Protein AF-A0AA35S1H4-F1 (afdb_monomer_lite)

Structure (mmCIF, N/CA/C/O backbone):
data_AF-A0AA35S1H4-F1
#
_entry.id   AF-A0AA35S1H4-F1
#
loop_
_atom_site.group_PDB
_atom_site.id
_atom_site.type_symbol
_atom_site.label_atom_id
_atom_site.label_alt_id
_atom_site.label_comp_id
_atom_site.label_asym_id
_atom_site.label_entity_id
_atom_site.label_seq_id
_atom_site.pdbx_PDB_ins_code
_atom_site.Cartn_x
_atom_site.Cartn_y
_atom_site.Cartn_z
_atom_site.occupancy
_atom_site.B_iso_or_equiv
_atom_site.auth_seq_id
_atom_site.auth_comp_id
_atom_site.auth_asym_id
_atom_site.auth_atom_id
_atom_site.pdbx_PDB_model_num
ATOM 1 N N . ARG A 1 1 ? 23.963 15.678 14.508 1.00 38.88 1 ARG A N 1
ATOM 2 C CA . ARG A 1 1 ? 23.716 14.832 13.312 1.00 38.88 1 ARG A CA 1
ATOM 3 C C . ARG A 1 1 ? 22.865 13.656 13.789 1.00 38.88 1 ARG A C 1
ATOM 5 O O . ARG A 1 1 ? 23.305 12.937 14.671 1.00 38.88 1 ARG A O 1
ATOM 12 N N . ASN A 1 2 ? 21.597 13.637 13.385 1.00 37.06 2 ASN A N 1
ATOM 13 C CA . ASN A 1 2 ? 20.442 13.239 14.203 1.00 37.06 2 ASN A CA 1
ATOM 14 C C . ASN A 1 2 ? 20.371 11.748 14.586 1.00 37.06 2 ASN A C 1
ATOM 16 O O . ASN A 1 2 ? 20.539 10.875 13.747 1.00 37.06 2 ASN A O 1
ATOM 20 N N . LEU A 1 3 ? 20.030 11.464 15.847 1.00 37.16 3 LEU A N 1
ATOM 21 C CA . LEU A 1 3 ? 19.765 10.112 16.372 1.00 37.16 3 LEU A CA 1
ATOM 22 C C . LEU A 1 3 ? 18.497 9.463 15.774 1.00 37.16 3 LEU A C 1
ATOM 24 O O . LEU A 1 3 ? 18.302 8.259 15.908 1.00 37.16 3 LEU A O 1
ATOM 28 N N . LEU A 1 4 ? 17.669 10.245 15.074 1.00 45.75 4 LEU A N 1
ATOM 29 C CA . LEU A 1 4 ? 16.433 9.801 14.420 1.00 45.75 4 LEU A CA 1
ATOM 30 C C . LEU A 1 4 ? 16.666 8.977 13.142 1.00 45.75 4 LEU A C 1
ATOM 32 O O . LEU A 1 4 ? 15.736 8.349 12.659 1.00 45.75 4 LEU A O 1
ATOM 36 N N . THR A 1 5 ? 17.885 8.944 12.591 1.00 48.19 5 THR A N 1
ATOM 37 C CA . THR A 1 5 ? 18.182 8.198 11.350 1.00 48.19 5 THR A CA 1
ATOM 38 C C . THR A 1 5 ? 18.615 6.747 11.580 1.00 48.19 5 THR A C 1
ATOM 40 O O . THR A 1 5 ? 18.798 6.019 10.611 1.00 48.19 5 THR A O 1
ATOM 43 N N . ARG A 1 6 ? 18.828 6.309 12.832 1.00 48.03 6 ARG A N 1
ATOM 44 C CA . ARG A 1 6 ? 19.392 4.973 13.127 1.00 48.03 6 ARG A CA 1
ATOM 45 C C . ARG A 1 6 ? 18.398 3.928 13.623 1.00 48.03 6 ARG A C 1
ATOM 47 O O . ARG A 1 6 ? 18.737 2.749 13.605 1.00 48.03 6 ARG A O 1
ATOM 54 N N . TYR A 1 7 ? 17.200 4.321 14.034 1.00 45.06 7 TYR A N 1
ATOM 55 C CA . TYR A 1 7 ? 16.181 3.369 14.464 1.00 45.06 7 TYR A CA 1
ATOM 56 C C . TYR A 1 7 ? 15.137 3.250 13.357 1.00 45.06 7 TYR A C 1
ATOM 58 O O . TYR A 1 7 ? 14.406 4.201 13.095 1.00 45.06 7 TYR A O 1
ATOM 66 N N . THR A 1 8 ? 15.071 2.094 12.691 1.00 57.66 8 THR A N 1
ATOM 67 C CA . THR A 1 8 ? 13.881 1.746 11.905 1.00 57.66 8 THR A CA 1
ATOM 68 C C . THR A 1 8 ? 12.664 1.768 12.835 1.00 57.66 8 THR A C 1
ATOM 70 O O . THR A 1 8 ? 12.806 1.508 14.034 1.00 57.66 8 THR A O 1
ATOM 73 N N . VAL A 1 9 ? 11.470 2.084 12.329 1.00 57.56 9 VAL A N 1
ATOM 74 C CA . VAL A 1 9 ? 10.239 2.106 13.147 1.00 57.56 9 VAL A CA 1
ATOM 75 C C . VAL A 1 9 ? 10.047 0.753 13.863 1.00 57.56 9 VAL A C 1
ATOM 77 O O . VAL A 1 9 ? 9.642 0.713 15.021 1.00 57.56 9 VAL A O 1
ATOM 80 N N . THR A 1 10 ? 10.522 -0.338 13.258 1.00 53.06 10 THR A N 1
ATOM 81 C CA . THR A 1 10 ? 10.711 -1.673 13.836 1.00 53.06 10 THR A CA 1
ATOM 82 C C . THR A 1 10 ? 11.517 -1.671 15.141 1.00 53.06 10 THR A C 1
ATOM 84 O O . THR A 1 10 ? 11.089 -2.271 16.121 1.00 53.06 10 THR A O 1
ATOM 87 N N . GLN A 1 11 ? 12.682 -1.018 15.177 1.00 55.03 11 GLN A N 1
ATOM 88 C CA . GLN A 1 11 ? 13.532 -0.945 16.371 1.00 55.03 11 GLN A CA 1
ATOM 89 C C . GLN A 1 11 ? 12.854 -0.131 17.477 1.00 55.03 11 GLN A C 1
ATOM 91 O O . GLN A 1 11 ? 12.864 -0.544 18.631 1.00 55.03 11 GLN A O 1
ATOM 96 N N . LEU A 1 12 ? 12.182 0.966 17.116 1.00 59.16 12 LEU A N 1
ATOM 97 C CA . LEU A 1 12 ? 11.410 1.786 18.054 1.00 59.16 12 LEU A CA 1
ATOM 98 C C . LEU A 1 12 ? 10.206 1.027 18.648 1.00 59.16 12 LEU A C 1
ATOM 100 O O . LEU A 1 12 ? 10.001 1.063 19.861 1.00 59.16 12 LEU A O 1
ATOM 104 N N . LEU A 1 13 ? 9.458 0.279 17.831 1.00 57.81 13 LEU A N 1
ATOM 105 C CA . LEU A 1 13 ? 8.300 -0.524 18.257 1.00 57.81 13 LEU A CA 1
ATOM 106 C C . LEU A 1 13 ? 8.674 -1.813 19.007 1.00 57.81 13 LEU A C 1
ATOM 108 O O . LEU A 1 13 ? 7.858 -2.351 19.751 1.00 57.81 13 LEU A O 1
ATOM 112 N N . LEU A 1 14 ? 9.886 -2.336 18.815 1.00 56.69 14 LEU A N 1
ATOM 113 C CA . LEU A 1 14 ? 10.410 -3.453 19.609 1.00 56.69 14 LEU A CA 1
ATOM 114 C C . LEU A 1 14 ? 10.937 -2.990 20.974 1.00 56.69 14 LEU A C 1
ATOM 116 O O . LEU A 1 14 ? 10.907 -3.763 21.927 1.00 56.69 14 LEU A O 1
ATOM 120 N N . THR A 1 15 ? 11.383 -1.735 21.094 1.00 55.78 15 THR A N 1
ATOM 121 C CA . THR A 1 15 ? 11.825 -1.156 22.375 1.00 55.78 15 THR A CA 1
ATOM 122 C C . THR A 1 15 ? 10.682 -0.704 23.287 1.00 55.78 15 THR A C 1
ATOM 124 O O . THR A 1 15 ? 10.926 -0.401 24.455 1.00 55.78 15 THR A O 1
ATOM 127 N N . THR A 1 16 ? 9.431 -0.665 22.808 1.00 58.06 16 THR A N 1
ATOM 128 C CA . THR A 1 16 ? 8.281 -0.297 23.644 1.00 58.06 16 THR A CA 1
ATOM 129 C C . THR A 1 16 ? 7.888 -1.453 24.579 1.00 58.06 16 THR A C 1
ATOM 131 O O . THR A 1 16 ? 7.483 -2.515 24.096 1.00 58.06 16 THR A O 1
ATOM 134 N N . PRO A 1 17 ? 7.933 -1.259 25.915 1.00 52.22 17 PRO A N 1
ATOM 135 C CA . PRO A 1 17 ? 7.897 -2.339 26.913 1.00 52.22 17 PRO A CA 1
ATOM 136 C C . PRO A 1 17 ? 6.565 -3.103 27.026 1.00 52.22 17 PRO A C 1
ATOM 138 O O . PRO A 1 17 ? 6.456 -4.003 27.848 1.00 52.22 17 PRO A O 1
ATOM 141 N N . ASN A 1 18 ? 5.549 -2.765 26.226 1.00 60.06 18 ASN A N 1
ATOM 142 C CA . ASN A 1 18 ? 4.196 -3.321 26.333 1.00 60.06 18 ASN A CA 1
ATOM 143 C C . ASN A 1 18 ? 3.636 -3.804 24.981 1.00 60.06 18 ASN A C 1
ATOM 145 O O . ASN A 1 18 ? 2.441 -3.700 24.705 1.00 60.06 18 ASN A O 1
ATOM 149 N N . THR A 1 19 ? 4.521 -4.256 24.090 1.00 62.62 19 THR A N 1
ATOM 150 C CA . THR A 1 19 ? 4.154 -4.639 22.721 1.00 62.62 19 THR A CA 1
ATOM 151 C C . THR A 1 19 ? 4.206 -6.149 22.580 1.00 62.62 19 THR A C 1
ATOM 153 O O . THR A 1 19 ? 5.290 -6.726 22.602 1.00 62.62 19 THR A O 1
ATOM 156 N N . ASP A 1 20 ? 3.053 -6.791 22.377 1.00 63.34 20 ASP A N 1
ATOM 157 C CA . ASP A 1 20 ? 3.029 -8.216 22.047 1.00 63.34 20 ASP A CA 1
ATOM 158 C C . ASP A 1 20 ? 3.836 -8.462 20.756 1.00 63.34 20 ASP A C 1
ATOM 160 O O . ASP A 1 20 ? 3.545 -7.842 19.718 1.00 63.34 20 ASP A O 1
ATOM 164 N N . PRO A 1 21 ? 4.845 -9.354 20.782 1.00 67.00 21 PRO A N 1
ATOM 165 C CA . PRO A 1 21 ? 5.737 -9.563 19.646 1.00 67.00 21 PRO A CA 1
ATOM 166 C C . PRO A 1 21 ? 5.077 -10.379 18.530 1.00 67.00 21 PRO A C 1
ATOM 168 O O . PRO A 1 21 ? 5.486 -10.277 17.376 1.00 67.00 21 PRO A O 1
ATOM 171 N N . THR A 1 22 ? 4.029 -11.155 18.823 1.00 71.00 22 THR A N 1
ATOM 172 C CA . THR A 1 22 ? 3.450 -12.108 17.862 1.00 71.00 22 THR A CA 1
ATOM 173 C C . THR A 1 22 ? 2.758 -11.445 16.662 1.00 71.00 22 THR A C 1
ATOM 175 O O . THR A 1 22 ? 3.061 -11.838 15.533 1.00 71.00 22 THR A O 1
ATOM 178 N N . PRO A 1 23 ? 1.923 -10.387 16.802 1.00 70.50 23 PRO A N 1
ATOM 179 C CA . PRO A 1 23 ? 1.316 -9.732 15.640 1.00 70.50 23 PRO A CA 1
ATOM 180 C C . PRO A 1 23 ? 2.341 -8.892 14.871 1.00 70.50 23 PRO A C 1
ATOM 182 O O . PRO A 1 23 ? 2.165 -8.620 13.688 1.00 70.50 23 PRO A O 1
ATOM 185 N N . LEU A 1 24 ? 3.406 -8.468 15.558 1.00 71.12 24 LEU A N 1
ATOM 186 C CA . LEU A 1 24 ? 4.502 -7.685 15.003 1.00 71.12 24 LEU A CA 1
ATOM 187 C C . LEU A 1 24 ? 5.377 -8.557 14.089 1.00 71.12 24 LEU A C 1
ATOM 189 O O . LEU A 1 24 ? 5.594 -8.218 12.932 1.00 71.12 24 LEU A O 1
ATOM 193 N N . GLN A 1 25 ? 5.783 -9.733 14.571 1.00 75.88 25 GLN A N 1
ATOM 194 C CA . GLN A 1 25 ? 6.526 -10.719 13.788 1.00 75.88 25 GLN A CA 1
ATOM 195 C C . GLN A 1 25 ? 5.715 -11.210 12.586 1.00 75.88 25 GLN A C 1
ATOM 197 O O . GLN A 1 25 ? 6.238 -11.255 11.476 1.00 75.88 25 GLN A O 1
ATOM 202 N N . ALA A 1 26 ? 4.426 -11.516 12.771 1.00 80.75 26 ALA A N 1
ATOM 203 C CA . ALA A 1 26 ? 3.559 -11.935 11.670 1.00 80.75 26 ALA A CA 1
ATOM 204 C C . ALA A 1 26 ? 3.449 -10.859 10.572 1.00 80.75 26 ALA A C 1
ATOM 206 O O . ALA A 1 26 ? 3.526 -11.172 9.381 1.00 80.75 26 ALA A O 1
ATOM 207 N N . ALA A 1 27 ? 3.301 -9.585 10.954 1.00 80.06 27 ALA A N 1
ATOM 208 C CA . ALA A 1 27 ? 3.255 -8.472 10.005 1.00 80.06 27 ALA A CA 1
ATOM 209 C C . ALA A 1 27 ? 4.597 -8.303 9.272 1.00 80.06 27 ALA A C 1
ATOM 211 O O . ALA A 1 27 ? 4.622 -8.138 8.057 1.00 80.06 27 ALA A O 1
ATOM 212 N N . TYR A 1 28 ? 5.718 -8.437 9.981 1.00 79.06 28 TYR A N 1
ATOM 213 C CA . TYR A 1 28 ? 7.043 -8.364 9.371 1.00 79.06 28 TYR A CA 1
ATOM 214 C C . TYR A 1 28 ? 7.271 -9.490 8.349 1.00 79.06 28 TYR A C 1
ATOM 216 O O . TYR A 1 28 ? 7.625 -9.226 7.201 1.00 79.06 28 TYR A O 1
ATOM 224 N N . TYR A 1 29 ? 7.017 -10.748 8.725 1.00 81.25 29 TYR A N 1
ATOM 225 C CA . TYR A 1 29 ? 7.219 -11.890 7.827 1.00 81.25 29 TYR A CA 1
ATOM 226 C C . TYR A 1 29 ? 6.282 -11.870 6.619 1.00 81.25 29 TYR A C 1
ATOM 228 O O . TYR A 1 29 ? 6.703 -12.245 5.526 1.00 81.25 29 TYR A O 1
ATOM 236 N N . SER A 1 30 ? 5.041 -11.406 6.781 1.00 83.62 30 SER A N 1
ATOM 237 C CA . SER A 1 30 ? 4.118 -11.254 5.649 1.00 83.62 30 SER A CA 1
ATOM 238 C C . SER A 1 30 ? 4.600 -10.194 4.656 1.00 83.62 30 SER A C 1
ATOM 240 O O . SER A 1 30 ? 4.586 -10.455 3.453 1.00 83.62 30 SER A O 1
ATOM 242 N N . VAL A 1 31 ? 5.122 -9.054 5.127 1.00 83.06 31 VAL A N 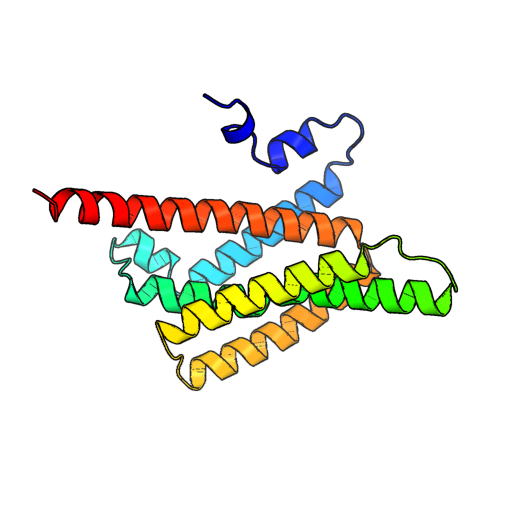1
ATOM 243 C CA . VAL A 1 31 ? 5.768 -8.061 4.250 1.00 83.06 31 VAL A CA 1
ATOM 244 C C . VAL A 1 31 ? 6.988 -8.649 3.545 1.00 83.06 31 VAL A C 1
ATOM 246 O O . VAL A 1 31 ? 7.106 -8.512 2.329 1.00 83.06 31 VAL A O 1
ATOM 249 N N . GLN A 1 32 ? 7.867 -9.356 4.262 1.00 83.31 32 GLN A N 1
ATOM 250 C CA . GLN A 1 32 ? 9.047 -9.982 3.651 1.00 83.31 32 GLN A CA 1
ATOM 251 C C . GLN A 1 32 ? 8.665 -11.036 2.603 1.00 83.31 32 GLN A C 1
ATOM 253 O O . GLN A 1 32 ? 9.285 -11.102 1.541 1.00 83.31 32 GLN A O 1
ATOM 258 N N . MET A 1 33 ? 7.618 -11.825 2.857 1.00 85.25 33 MET A N 1
ATOM 259 C CA . MET A 1 33 ? 7.103 -12.811 1.908 1.00 85.25 33 MET A CA 1
ATOM 260 C C . MET A 1 33 ? 6.565 -12.139 0.641 1.00 85.25 33 MET A C 1
ATOM 262 O O . MET A 1 33 ? 6.947 -12.530 -0.462 1.00 85.25 33 MET A O 1
ATOM 266 N N . LEU A 1 34 ? 5.719 -11.113 0.786 1.00 84.69 34 LEU A N 1
ATOM 267 C CA . LEU A 1 34 ? 5.161 -10.373 -0.348 1.00 84.69 34 LEU A CA 1
ATOM 268 C C . LEU A 1 34 ? 6.252 -9.663 -1.145 1.00 84.69 34 LEU A C 1
ATOM 270 O O . LEU A 1 34 ? 6.255 -9.741 -2.372 1.00 84.69 34 LEU A O 1
ATOM 274 N N . ARG A 1 35 ? 7.211 -9.033 -0.460 1.00 83.25 35 ARG A N 1
ATOM 275 C CA . ARG A 1 35 ? 8.355 -8.376 -1.094 1.00 83.25 35 ARG A CA 1
ATOM 276 C C . ARG A 1 35 ? 9.195 -9.373 -1.885 1.00 83.25 35 ARG A C 1
ATOM 278 O O . ARG A 1 35 ? 9.470 -9.136 -3.054 1.00 83.25 35 ARG A O 1
ATOM 285 N N . THR A 1 36 ? 9.560 -10.498 -1.274 1.00 80.94 36 THR A N 1
ATOM 286 C CA . THR A 1 36 ? 10.369 -11.539 -1.927 1.00 80.94 36 THR A CA 1
ATOM 287 C C . THR A 1 36 ? 9.637 -12.132 -3.128 1.00 80.94 36 THR A C 1
ATOM 289 O O . THR A 1 36 ? 10.226 -12.287 -4.196 1.00 80.94 36 THR A O 1
ATOM 292 N N . GLY A 1 37 ? 8.339 -12.416 -2.981 1.00 82.94 37 GLY A N 1
ATOM 293 C CA . GLY A 1 37 ? 7.500 -12.905 -4.072 1.00 82.94 37 GLY A CA 1
ATOM 294 C C . GLY A 1 37 ? 7.409 -11.904 -5.223 1.00 82.94 37 GLY A C 1
ATOM 295 O O . GLY A 1 37 ? 7.605 -12.275 -6.378 1.00 82.94 37 GLY A O 1
ATOM 296 N N . PHE A 1 38 ? 7.184 -10.626 -4.920 1.00 84.25 38 PHE A N 1
ATOM 297 C CA . PHE A 1 38 ? 7.123 -9.567 -5.923 1.00 84.25 38 PHE A CA 1
ATOM 298 C C . PHE A 1 38 ? 8.471 -9.335 -6.615 1.00 84.25 38 PHE A C 1
ATOM 300 O O . PHE A 1 38 ? 8.522 -9.263 -7.841 1.00 84.25 38 PHE A O 1
ATOM 307 N N . ASP A 1 39 ? 9.574 -9.263 -5.869 1.00 81.81 39 ASP A N 1
ATOM 308 C CA . ASP A 1 39 ? 10.915 -9.065 -6.429 1.00 81.81 39 ASP A CA 1
ATOM 309 C C . ASP A 1 39 ? 11.340 -10.267 -7.306 1.00 81.81 39 ASP A C 1
ATOM 311 O O . ASP A 1 39 ? 12.068 -10.089 -8.286 1.00 81.81 39 ASP A O 1
ATOM 315 N N . LEU A 1 40 ? 10.854 -11.480 -7.008 1.00 80.38 40 LEU A N 1
ATOM 316 C CA . LEU A 1 40 ? 11.040 -12.666 -7.849 1.00 80.38 40 LEU A CA 1
ATOM 317 C C . LEU A 1 40 ? 10.183 -12.608 -9.124 1.00 80.38 40 LEU A C 1
ATOM 319 O O . LEU A 1 40 ? 10.716 -12.757 -10.222 1.00 80.38 40 LEU A O 1
ATOM 323 N N . LEU A 1 41 ? 8.875 -12.365 -8.992 1.00 80.44 41 LEU A N 1
ATOM 324 C CA . LEU A 1 41 ? 7.926 -12.346 -10.115 1.00 80.44 41 LEU A CA 1
ATOM 325 C C . LEU A 1 41 ? 8.169 -11.182 -11.083 1.00 80.44 41 LEU A C 1
ATOM 327 O O . LEU A 1 41 ? 7.994 -11.334 -12.288 1.00 80.44 41 LEU A O 1
ATOM 331 N N . SER A 1 42 ? 8.602 -10.030 -10.571 1.00 75.75 42 SER A N 1
ATOM 332 C CA . SER A 1 42 ? 8.962 -8.861 -11.384 1.00 75.75 42 SER A CA 1
ATOM 333 C C . SER A 1 42 ? 10.301 -9.017 -12.113 1.00 75.75 42 SER A C 1
ATOM 335 O O . SER A 1 42 ? 10.663 -8.157 -12.913 1.00 75.75 42 SER A O 1
ATOM 337 N N . GLY A 1 43 ? 11.069 -10.077 -11.824 1.00 72.56 43 GLY A N 1
ATOM 338 C CA . GLY A 1 43 ? 12.425 -10.262 -12.345 1.00 72.56 43 GLY A CA 1
ATOM 339 C C . GLY A 1 43 ? 13.462 -9.306 -11.739 1.00 72.56 43 GLY A C 1
ATOM 340 O O . GLY A 1 43 ? 14.638 -9.366 -12.106 1.00 72.56 43 GLY A O 1
ATOM 341 N N . TYR A 1 44 ? 13.069 -8.459 -10.779 1.00 72.69 44 TYR A N 1
ATOM 342 C CA . TYR A 1 44 ? 13.953 -7.505 -10.106 1.00 72.69 44 TYR A CA 1
ATOM 343 C C . TYR A 1 44 ? 15.104 -8.204 -9.375 1.00 72.69 44 TYR A C 1
ATOM 345 O O . TYR A 1 44 ? 16.255 -7.776 -9.466 1.00 72.69 44 TYR A O 1
ATOM 353 N N . SER A 1 45 ? 14.826 -9.326 -8.703 1.00 71.19 45 SER A N 1
ATOM 354 C CA . SER A 1 45 ? 15.851 -10.095 -7.990 1.00 71.19 45 SER A CA 1
ATOM 355 C C . SER A 1 45 ? 16.925 -10.653 -8.932 1.00 71.19 45 SER A C 1
ATOM 357 O O . SER A 1 45 ? 18.074 -10.825 -8.525 1.00 71.19 45 SER A O 1
ATOM 359 N N . TRP A 1 46 ? 16.569 -10.913 -10.193 1.00 66.19 46 TRP A N 1
ATOM 360 C CA . TRP A 1 46 ? 17.503 -11.345 -11.230 1.00 66.19 46 TRP A CA 1
ATOM 361 C C . TRP A 1 46 ? 18.295 -10.146 -11.771 1.00 66.19 46 TRP A C 1
ATOM 363 O O . TRP A 1 46 ? 19.522 -10.194 -11.801 1.00 66.19 46 TRP A O 1
ATOM 373 N N . GLY A 1 47 ? 17.629 -9.023 -12.062 1.00 64.00 47 GLY A N 1
ATOM 374 C CA . GLY A 1 47 ? 18.285 -7.775 -12.482 1.00 64.00 47 GLY A CA 1
ATOM 375 C C . GLY A 1 47 ? 19.307 -7.248 -11.466 1.00 64.00 47 GLY A C 1
ATOM 376 O O . GLY A 1 47 ? 20.418 -6.869 -11.836 1.00 64.00 47 GLY A O 1
ATOM 377 N N . LYS A 1 48 ? 18.990 -7.326 -10.165 1.00 67.62 48 LYS A N 1
ATOM 378 C CA . LYS A 1 48 ? 19.920 -6.980 -9.078 1.00 67.62 48 LYS A CA 1
ATOM 379 C C . LYS A 1 48 ? 21.137 -7.908 -9.032 1.00 67.62 48 LYS A C 1
ATOM 381 O O . LYS A 1 48 ? 22.242 -7.447 -8.771 1.00 67.62 48 LYS A O 1
ATOM 386 N N . ARG A 1 49 ? 20.952 -9.207 -9.295 1.00 68.62 49 ARG A N 1
ATOM 387 C CA . ARG A 1 49 ? 22.025 -10.218 -9.257 1.00 68.62 49 ARG A CA 1
ATOM 388 C C . ARG A 1 49 ? 23.013 -10.087 -10.419 1.00 68.62 49 ARG A C 1
ATOM 390 O O . ARG A 1 49 ? 24.179 -10.422 -10.241 1.00 68.62 49 ARG A O 1
ATOM 397 N N . PHE A 1 50 ? 22.560 -9.600 -11.573 1.00 72.62 50 PHE A N 1
ATOM 398 C CA . PHE A 1 50 ? 23.393 -9.419 -12.769 1.00 72.62 50 PHE A CA 1
ATOM 399 C C . PHE A 1 50 ? 23.841 -7.969 -13.008 1.00 72.62 50 PHE A C 1
ATOM 401 O O . PHE A 1 50 ? 24.486 -7.702 -14.015 1.00 72.62 50 PHE A O 1
ATOM 408 N N . GLY A 1 51 ? 23.523 -7.036 -12.101 1.00 63.62 51 GLY A N 1
ATOM 409 C CA . GLY A 1 51 ? 23.954 -5.637 -12.206 1.00 63.62 51 GLY A CA 1
ATOM 410 C C . GLY A 1 51 ? 23.307 -4.855 -13.356 1.00 63.62 51 GLY A C 1
ATOM 411 O O . GLY A 1 51 ? 23.863 -3.861 -13.802 1.00 63.62 51 GLY A O 1
ATOM 412 N N . THR A 1 52 ? 22.141 -5.285 -13.843 1.00 62.69 52 THR A N 1
ATOM 413 C CA . THR A 1 52 ? 21.439 -4.701 -15.006 1.00 62.69 52 THR A CA 1
ATOM 414 C C . THR A 1 52 ? 20.265 -3.799 -14.606 1.00 62.69 52 THR A C 1
ATOM 416 O O . THR A 1 52 ? 19.312 -3.623 -15.367 1.00 62.69 52 THR A O 1
ATOM 419 N N . LEU A 1 53 ? 20.297 -3.241 -13.390 1.00 66.69 53 LEU A N 1
ATOM 420 C CA . LEU A 1 53 ? 19.254 -2.345 -12.884 1.00 66.69 53 LEU A CA 1
ATOM 421 C C . LEU A 1 53 ? 19.331 -0.974 -13.573 1.00 66.69 53 LEU A C 1
ATOM 423 O O . LEU A 1 53 ? 19.944 -0.049 -13.055 1.00 66.69 53 LEU A O 1
ATOM 427 N N . ASP A 1 54 ? 18.692 -0.865 -14.733 1.00 67.88 54 ASP A N 1
ATOM 428 C CA . ASP A 1 54 ? 18.503 0.386 -15.477 1.00 67.88 54 ASP A CA 1
ATOM 429 C C . ASP A 1 54 ? 17.270 1.165 -14.960 1.00 67.88 54 ASP A C 1
ATOM 431 O O . ASP A 1 54 ? 16.340 0.576 -14.395 1.00 67.88 54 ASP A O 1
ATOM 435 N N . GLU A 1 55 ? 17.198 2.477 -15.203 1.00 66.25 55 GLU A N 1
ATOM 436 C CA . GLU A 1 55 ? 16.038 3.339 -14.885 1.00 66.25 55 GLU A CA 1
ATOM 437 C C . GLU A 1 55 ? 14.733 2.767 -15.464 1.00 66.25 55 GLU A C 1
ATOM 439 O O . GLU A 1 55 ? 13.654 2.807 -14.856 1.00 66.25 55 GLU A O 1
ATOM 444 N N . LYS A 1 56 ? 14.846 2.118 -16.628 1.00 71.31 56 LYS A N 1
ATOM 445 C CA . LYS A 1 56 ? 13.753 1.426 -17.318 1.00 71.31 56 LYS A CA 1
ATOM 446 C C . LYS A 1 56 ? 13.202 0.221 -16.549 1.00 71.31 56 LYS A C 1
ATOM 448 O O . LYS A 1 56 ? 12.101 -0.223 -16.874 1.00 71.31 56 LYS A O 1
ATOM 453 N N . MET A 1 57 ? 13.909 -0.308 -15.557 1.00 76.88 57 MET A N 1
ATOM 454 C CA . MET A 1 57 ? 13.429 -1.389 -14.687 1.00 76.88 57 MET A CA 1
ATOM 455 C C . MET A 1 57 ? 12.840 -0.851 -13.376 1.00 76.88 57 MET A C 1
ATOM 457 O O . MET A 1 57 ? 11.916 -1.453 -12.827 1.00 76.88 57 MET A O 1
ATOM 461 N N . TRP A 1 58 ? 13.308 0.311 -12.911 1.00 81.88 58 TRP A N 1
ATOM 462 C CA . TRP A 1 58 ? 12.809 0.965 -11.700 1.00 81.88 58 TRP A CA 1
ATOM 463 C C . TRP A 1 58 ? 11.410 1.553 -11.872 1.00 81.88 58 TRP A C 1
ATOM 465 O O . TRP A 1 58 ? 10.540 1.306 -11.037 1.00 81.88 58 TRP A O 1
ATOM 475 N N . LEU A 1 59 ? 11.155 2.264 -12.976 1.00 86.75 59 LEU A N 1
ATOM 476 C CA . LEU A 1 59 ? 9.865 2.932 -13.194 1.00 86.75 59 LEU A CA 1
ATOM 477 C C . LEU A 1 59 ? 8.662 1.968 -13.207 1.00 86.75 59 LEU A C 1
ATOM 479 O O . LEU A 1 59 ? 7.707 2.223 -12.477 1.00 86.75 59 LEU A O 1
ATOM 483 N N . PRO A 1 60 ? 8.669 0.837 -13.946 1.00 88.31 60 PRO A N 1
ATOM 484 C CA . PRO A 1 60 ? 7.568 -0.129 -13.888 1.00 88.31 60 PRO A CA 1
ATOM 485 C C . PRO A 1 60 ? 7.347 -0.709 -12.492 1.00 88.31 60 PRO A C 1
ATOM 487 O O . PRO A 1 60 ? 6.207 -0.962 -12.115 1.00 88.31 60 PRO A O 1
ATOM 490 N N . ARG A 1 61 ? 8.429 -0.917 -11.731 1.00 89.00 61 ARG A N 1
ATOM 491 C CA . ARG A 1 61 ? 8.368 -1.445 -10.367 1.00 89.00 61 ARG A CA 1
ATOM 492 C C . ARG A 1 61 ? 7.682 -0.457 -9.430 1.00 89.00 61 ARG A C 1
ATOM 494 O O . ARG A 1 61 ? 6.782 -0.863 -8.703 1.00 89.00 61 ARG A O 1
ATOM 501 N N . ILE A 1 62 ? 8.082 0.814 -9.481 1.00 90.00 62 ILE A N 1
ATOM 502 C CA . ILE A 1 62 ? 7.466 1.896 -8.703 1.00 90.00 62 ILE A CA 1
ATOM 503 C C . ILE A 1 62 ? 5.988 2.002 -9.074 1.00 90.00 62 ILE A C 1
ATOM 505 O O . ILE A 1 62 ? 5.144 1.793 -8.214 1.00 90.00 62 ILE A O 1
ATOM 509 N N . ILE A 1 63 ? 5.667 2.172 -10.363 1.00 93.06 63 ILE A N 1
ATOM 510 C CA . ILE A 1 63 ? 4.277 2.264 -10.843 1.00 93.06 63 ILE A CA 1
ATOM 511 C C . ILE A 1 63 ? 3.433 1.099 -10.312 1.00 93.06 63 ILE A C 1
ATOM 513 O O . ILE A 1 63 ? 2.310 1.306 -9.868 1.00 93.06 63 ILE A O 1
ATOM 517 N N . TYR A 1 64 ? 3.958 -0.127 -10.337 1.00 93.19 64 TYR A N 1
ATOM 518 C CA . TYR A 1 64 ? 3.219 -1.286 -9.847 1.00 93.19 64 TYR A CA 1
ATOM 519 C C . TYR A 1 64 ? 2.966 -1.217 -8.340 1.00 93.19 64 TYR A C 1
ATOM 521 O O . TYR A 1 64 ? 1.839 -1.428 -7.898 1.00 93.19 64 TYR A O 1
ATOM 529 N N . LEU A 1 65 ? 4.000 -0.923 -7.551 1.00 91.44 65 LEU A N 1
ATOM 530 C CA . LEU A 1 65 ? 3.890 -0.862 -6.096 1.00 91.44 65 LEU A CA 1
ATOM 531 C C . LEU A 1 65 ? 2.944 0.257 -5.649 1.00 91.44 65 LEU A C 1
ATOM 533 O O . LEU A 1 65 ? 2.089 0.000 -4.805 1.00 91.44 65 LEU A O 1
ATOM 537 N N . GLU A 1 66 ? 3.001 1.429 -6.283 1.00 94.56 66 GLU A N 1
ATOM 538 C CA . GLU A 1 66 ? 2.120 2.561 -5.959 1.00 94.56 66 GLU A CA 1
ATOM 539 C C . GLU A 1 66 ? 0.634 2.247 -6.227 1.00 94.56 66 GLU A C 1
ATOM 541 O O . GLU A 1 66 ? -0.251 2.697 -5.499 1.00 94.56 66 GLU A O 1
ATOM 546 N N . THR A 1 67 ? 0.318 1.386 -7.210 1.00 94.75 67 THR A N 1
ATOM 547 C CA . THR A 1 67 ? -1.078 0.941 -7.433 1.00 94.75 67 THR A CA 1
ATOM 548 C C . THR A 1 67 ? -1.642 0.098 -6.287 1.00 94.75 67 THR A C 1
ATOM 550 O O . THR A 1 67 ? -2.862 -0.011 -6.147 1.00 94.75 67 THR A O 1
ATOM 553 N N . VAL A 1 68 ? -0.772 -0.513 -5.480 1.00 93.75 68 VAL A N 1
ATOM 554 C CA . VAL A 1 68 ? -1.145 -1.335 -4.324 1.00 93.75 68 VAL A CA 1
ATOM 555 C C . VAL A 1 68 ? -1.008 -0.536 -3.024 1.00 93.75 68 VAL A C 1
ATOM 557 O O . VAL A 1 68 ? -1.826 -0.717 -2.125 1.00 93.75 68 VAL A O 1
ATOM 560 N N . ALA A 1 69 ? -0.039 0.380 -2.939 1.00 92.38 69 ALA A N 1
ATOM 561 C CA . ALA A 1 69 ? 0.233 1.209 -1.764 1.00 92.38 69 ALA A CA 1
ATOM 562 C C . ALA A 1 69 ? -0.949 2.109 -1.366 1.00 92.38 69 ALA A C 1
ATOM 564 O O . ALA A 1 69 ? -1.216 2.268 -0.182 1.00 92.38 69 ALA A O 1
ATOM 565 N N . GLY A 1 70 ? -1.738 2.606 -2.325 1.00 93.62 70 GLY A N 1
ATOM 566 C CA . GLY A 1 70 ? -2.936 3.405 -2.022 1.00 93.62 70 GLY A CA 1
ATOM 567 C C . GLY A 1 70 ? -4.140 2.615 -1.476 1.00 93.62 70 GLY A C 1
ATOM 568 O O . GLY A 1 70 ? -5.142 3.206 -1.071 1.00 93.62 70 GLY A O 1
ATOM 569 N N . VAL A 1 71 ? -4.098 1.276 -1.470 1.00 95.75 71 VAL A N 1
ATOM 570 C CA . VAL A 1 71 ? -5.243 0.431 -1.073 1.00 95.75 71 VAL A CA 1
ATOM 571 C C . VAL A 1 71 ? -5.471 0.383 0.450 1.00 95.75 71 VAL A C 1
ATOM 573 O O . VAL A 1 71 ? -6.624 0.535 0.871 1.00 95.75 71 VAL A O 1
ATOM 576 N N . PRO A 1 72 ? -4.447 0.172 1.303 1.00 94.75 72 PRO A N 1
ATOM 577 C CA . PRO A 1 72 ? -4.630 0.061 2.747 1.00 94.75 72 PRO A CA 1
ATOM 578 C C . PRO A 1 72 ? -5.283 1.277 3.406 1.00 94.75 72 PRO A C 1
ATOM 580 O O . PRO A 1 72 ? -6.216 1.091 4.193 1.00 94.75 72 PRO A O 1
ATOM 583 N N . GLY A 1 73 ? -4.852 2.496 3.056 1.00 93.94 73 GLY A N 1
ATOM 584 C CA . GLY A 1 73 ? -5.441 3.738 3.568 1.00 93.94 73 GLY A CA 1
ATOM 585 C C . GLY A 1 73 ? -6.933 3.836 3.240 1.00 93.94 73 GLY A C 1
ATOM 586 O O . GLY A 1 73 ? -7.758 4.064 4.125 1.00 93.94 73 GLY A O 1
ATOM 587 N N . MET A 1 74 ? -7.315 3.507 2.000 1.00 96.81 74 MET A N 1
ATOM 588 C CA . MET A 1 74 ? -8.713 3.507 1.560 1.00 96.81 74 MET A CA 1
ATOM 589 C C . MET A 1 74 ? -9.571 2.482 2.319 1.00 96.81 74 MET A C 1
ATOM 591 O O . MET A 1 74 ? -10.664 2.807 2.790 1.00 96.81 74 MET A O 1
ATOM 595 N N . ILE A 1 75 ? -9.084 1.245 2.484 1.00 96.00 75 ILE A N 1
ATOM 596 C CA . ILE A 1 75 ? -9.808 0.201 3.230 1.00 96.00 75 ILE A CA 1
ATOM 597 C C . ILE A 1 75 ? -9.938 0.587 4.707 1.00 96.00 75 ILE A C 1
ATOM 599 O O . ILE A 1 75 ? -11.023 0.461 5.281 1.00 96.00 75 ILE A O 1
ATOM 603 N N . GLY A 1 76 ? -8.861 1.089 5.316 1.00 94.06 76 GLY A N 1
ATOM 604 C CA . GLY A 1 76 ? -8.870 1.538 6.704 1.00 94.06 76 GLY A CA 1
ATOM 605 C C . GLY A 1 76 ? -9.857 2.681 6.929 1.00 94.06 76 GLY A C 1
ATOM 606 O O . GLY A 1 76 ? -10.693 2.605 7.835 1.00 94.06 76 GLY A O 1
ATOM 607 N N . ALA A 1 77 ? -9.831 3.697 6.065 1.00 95.38 77 ALA A N 1
ATOM 608 C CA . ALA A 1 77 ? -10.779 4.804 6.092 1.00 95.38 77 ALA A CA 1
ATOM 609 C C . ALA A 1 77 ? -12.224 4.315 5.945 1.00 95.38 77 ALA A C 1
ATOM 611 O O . ALA A 1 77 ? -13.077 4.683 6.752 1.00 95.38 77 ALA A O 1
ATOM 612 N N . MET A 1 78 ? -12.499 3.434 4.977 1.00 95.88 78 MET A N 1
ATOM 613 C CA . MET A 1 78 ? -13.835 2.887 4.737 1.00 95.88 78 MET A CA 1
ATOM 614 C C . MET A 1 78 ? -14.371 2.123 5.953 1.00 95.88 78 MET A C 1
ATOM 616 O O . MET A 1 78 ? -15.498 2.364 6.388 1.00 95.88 78 MET A O 1
ATOM 620 N N . VAL A 1 79 ? -13.580 1.220 6.542 1.00 94.00 79 VAL A N 1
ATOM 621 C CA . VAL A 1 79 ? -14.022 0.436 7.708 1.00 94.00 79 VAL A CA 1
ATOM 622 C C . VAL A 1 79 ? -14.288 1.345 8.908 1.00 94.00 79 VAL A C 1
ATOM 624 O O . VAL A 1 79 ? -15.304 1.188 9.592 1.00 94.00 79 VAL A O 1
ATOM 627 N N . ARG A 1 80 ? -13.412 2.323 9.158 1.00 94.06 80 ARG A N 1
ATOM 628 C CA . ARG A 1 80 ? -13.601 3.301 10.237 1.00 94.06 80 ARG A CA 1
ATOM 629 C C . ARG A 1 80 ? -14.808 4.200 10.003 1.00 94.06 80 ARG A C 1
ATOM 631 O O . ARG A 1 80 ? -15.569 4.439 10.938 1.00 94.06 80 ARG A O 1
ATOM 638 N N . HIS A 1 81 ? -15.025 4.625 8.764 1.00 96.12 81 HIS A N 1
ATOM 639 C CA . HIS A 1 81 ? -16.186 5.403 8.356 1.00 96.12 81 HIS A CA 1
ATOM 640 C C . HIS A 1 81 ? -17.484 4.641 8.632 1.00 96.12 81 HIS A C 1
ATOM 642 O O . HIS A 1 81 ? -18.337 5.122 9.376 1.00 96.12 81 HIS A O 1
ATOM 648 N N . LEU A 1 82 ? -17.591 3.397 8.156 1.00 95.75 82 LEU A N 1
ATOM 649 C CA . LEU A 1 82 ? -18.755 2.547 8.417 1.00 95.75 82 LEU A CA 1
ATOM 650 C C . LEU A 1 82 ? -18.950 2.271 9.914 1.00 95.75 82 LEU A C 1
ATOM 652 O O . LEU A 1 82 ? -20.087 2.223 10.388 1.00 95.75 82 LEU A O 1
ATOM 656 N N . LYS A 1 83 ? -17.862 2.121 10.681 1.00 93.75 83 LYS A N 1
ATOM 657 C CA . LYS A 1 83 ? -17.920 1.979 12.142 1.00 93.75 83 LYS A CA 1
ATOM 658 C C . LYS A 1 83 ? -18.464 3.242 12.821 1.00 93.75 83 LYS A C 1
ATOM 660 O O . LYS A 1 83 ? -19.326 3.132 13.688 1.00 93.75 83 LYS A O 1
ATOM 665 N N . SER A 1 84 ? -17.989 4.422 12.431 1.00 96.50 84 SER A N 1
ATOM 666 C CA . SER A 1 84 ? -18.469 5.705 12.957 1.00 96.50 84 SER A CA 1
ATOM 667 C C . SER A 1 84 ? -19.966 5.882 12.694 1.00 96.50 84 SER A C 1
ATOM 669 O O . SER A 1 84 ? -20.701 6.208 13.625 1.00 96.50 84 SER A O 1
ATOM 671 N N . LEU A 1 85 ? -20.427 5.555 11.480 1.00 97.31 85 LEU A N 1
ATOM 672 C CA . LEU A 1 85 ? -21.843 5.609 11.109 1.00 97.31 85 LEU A CA 1
ATOM 673 C C . LEU A 1 85 ? -22.703 4.638 11.927 1.00 97.31 85 LEU A C 1
ATOM 675 O O . LEU A 1 85 ? -23.713 5.037 12.495 1.00 97.31 85 LEU A O 1
ATOM 679 N N . ARG A 1 86 ? -22.310 3.362 12.032 1.00 97.19 86 ARG A N 1
ATOM 680 C CA . ARG A 1 86 ? -23.123 2.352 12.740 1.00 97.19 86 ARG A CA 1
ATOM 681 C C . ARG A 1 86 ? -23.123 2.515 14.261 1.00 97.19 86 ARG A C 1
ATOM 683 O O . ARG A 1 86 ? -24.038 2.030 14.916 1.00 97.19 86 ARG A O 1
ATOM 690 N N . CYS A 1 87 ? -22.086 3.134 14.824 1.00 96.62 87 CYS A N 1
ATOM 691 C CA . CYS A 1 87 ? -21.969 3.374 16.262 1.00 96.62 87 CYS A CA 1
ATOM 692 C C . CYS A 1 87 ? -22.402 4.790 16.666 1.00 96.62 87 CYS A C 1
ATOM 694 O O . CYS A 1 87 ? -22.492 5.059 17.859 1.00 96.62 87 CYS A O 1
ATOM 696 N N . MET A 1 88 ? -22.663 5.685 15.705 1.00 96.38 88 MET A N 1
ATOM 697 C CA . MET A 1 88 ? -22.972 7.101 15.944 1.00 96.38 88 MET A CA 1
ATOM 698 C C . MET A 1 88 ? -21.902 7.809 16.797 1.00 96.38 88 MET A C 1
ATOM 700 O O . MET A 1 88 ? -22.199 8.661 17.634 1.00 96.38 88 MET A O 1
ATOM 704 N N . THR A 1 89 ? -20.632 7.448 16.591 1.00 95.94 89 THR A N 1
ATOM 705 C CA . THR A 1 89 ? -19.485 7.964 17.356 1.00 95.94 89 THR A CA 1
ATOM 706 C C . THR A 1 89 ? -18.567 8.808 16.488 1.00 95.94 89 THR A C 1
ATOM 708 O O . THR A 1 89 ? -18.349 8.493 15.317 1.00 95.94 89 THR A O 1
ATOM 711 N N . ARG A 1 90 ? -17.938 9.829 17.081 1.00 94.06 90 ARG A N 1
ATOM 712 C CA . ARG A 1 90 ? -16.879 10.597 16.415 1.00 94.06 90 ARG A CA 1
ATOM 713 C C . ARG A 1 90 ? -15.653 9.721 16.152 1.00 94.06 90 ARG A C 1
ATOM 715 O O . ARG A 1 90 ? -15.276 8.903 16.983 1.00 94.06 90 ARG A O 1
ATOM 722 N N . ASP A 1 91 ? -15.033 9.919 14.994 1.00 93.00 91 ASP A N 1
ATOM 723 C CA . ASP A 1 91 ? -13.830 9.188 14.583 1.00 93.00 91 ASP A CA 1
ATOM 724 C C . ASP A 1 91 ? -12.520 9.888 14.997 1.00 93.00 91 ASP A C 1
ATOM 726 O O . ASP A 1 91 ? -11.483 9.238 15.077 1.00 93.00 91 ASP A O 1
ATOM 730 N N . HIS A 1 92 ? -12.578 11.180 15.343 1.00 93.25 92 HIS A N 1
ATOM 731 C CA . HIS A 1 92 ? -11.431 11.998 15.770 1.00 93.25 92 HIS A CA 1
ATOM 732 C C . HIS A 1 92 ? -10.348 12.211 14.693 1.00 93.25 92 HIS A C 1
ATOM 734 O O . HIS A 1 92 ? -9.174 12.337 15.021 1.00 93.25 92 HIS A O 1
ATOM 740 N N . GLY A 1 93 ? -10.745 12.285 13.418 1.00 92.88 93 GLY A N 1
ATOM 741 C CA . GLY A 1 93 ? -9.880 12.719 12.309 1.00 92.88 93 GLY A CA 1
ATOM 742 C C . GLY A 1 93 ? -9.140 11.601 11.571 1.00 92.88 93 GLY A C 1
ATOM 743 O O . GLY A 1 93 ? -8.589 11.848 10.506 1.00 92.88 93 GLY A O 1
ATOM 744 N N . TRP A 1 94 ? -9.192 10.363 12.062 1.00 92.75 94 TRP A N 1
ATOM 745 C CA . TRP A 1 94 ? -8.477 9.228 11.472 1.00 92.75 94 TRP A CA 1
ATOM 746 C C . TRP A 1 94 ? -8.940 8.864 10.057 1.00 92.75 94 TRP A C 1
ATOM 748 O O . TRP A 1 94 ? -8.117 8.475 9.236 1.00 92.75 94 TRP A O 1
ATOM 758 N N . ILE A 1 95 ? -10.234 8.985 9.750 1.00 94.75 95 ILE A N 1
ATOM 759 C CA . ILE A 1 95 ? -10.768 8.752 8.399 1.00 94.75 95 ILE A CA 1
ATOM 760 C C . ILE A 1 95 ? -10.111 9.711 7.406 1.00 94.75 95 ILE A C 1
ATOM 762 O O . ILE A 1 95 ? -9.727 9.280 6.327 1.00 94.75 95 ILE A O 1
ATOM 766 N N . HIS A 1 96 ? -9.966 10.987 7.776 1.00 95.12 96 HIS A N 1
ATOM 767 C CA . HIS A 1 96 ? -9.360 11.993 6.908 1.00 95.12 96 HIS A CA 1
ATOM 768 C C . HIS A 1 96 ? -7.893 11.671 6.646 1.00 95.12 96 HIS A C 1
ATOM 770 O O . HIS A 1 96 ? -7.502 11.555 5.494 1.00 95.12 96 HIS A O 1
ATOM 776 N N . THR A 1 97 ? -7.123 11.407 7.703 1.00 94.69 97 THR A N 1
ATOM 777 C CA . THR A 1 97 ? -5.701 11.064 7.583 1.00 94.69 97 THR A CA 1
ATOM 778 C C . THR A 1 97 ? -5.471 9.833 6.705 1.00 94.69 97 THR A C 1
ATOM 780 O O . THR A 1 97 ? -4.584 9.842 5.862 1.00 94.69 97 THR A O 1
ATOM 783 N N . LEU A 1 98 ? -6.293 8.787 6.843 1.00 93.88 98 LEU A N 1
ATOM 784 C CA . LEU A 1 98 ? -6.159 7.574 6.025 1.00 93.88 98 LEU A CA 1
ATOM 785 C C . LEU A 1 98 ? -6.559 7.790 4.556 1.00 93.88 98 LEU A C 1
ATOM 787 O O . LEU A 1 98 ? -6.013 7.135 3.668 1.00 93.88 98 LEU A O 1
ATOM 791 N N . LEU A 1 99 ? -7.514 8.688 4.287 1.00 96.44 99 LEU A N 1
ATOM 792 C CA . LEU A 1 99 ? -7.851 9.088 2.919 1.00 96.44 99 LEU A CA 1
ATOM 793 C C . LEU A 1 99 ? -6.749 9.954 2.302 1.00 96.44 99 LEU A C 1
ATOM 795 O O . LEU A 1 99 ? -6.425 9.746 1.137 1.00 96.44 99 LEU A O 1
ATOM 799 N N . GLU A 1 100 ? -6.157 10.868 3.073 1.00 96.56 100 GLU A N 1
ATOM 800 C CA . GLU A 1 100 ? -5.004 11.671 2.650 1.00 96.56 100 GLU A CA 1
ATOM 801 C C . GLU A 1 100 ? -3.796 10.788 2.327 1.00 96.56 100 GLU A C 1
ATOM 803 O O . GLU A 1 100 ? -3.147 10.999 1.309 1.00 96.56 100 GLU A O 1
ATOM 808 N N . GLU A 1 101 ? -3.522 9.765 3.137 1.00 92.25 101 GLU A N 1
ATOM 809 C CA . GLU A 1 101 ? -2.458 8.786 2.883 1.00 92.25 101 GLU A CA 1
ATOM 810 C C . GLU A 1 101 ? -2.706 8.023 1.570 1.00 92.25 101 GLU A C 1
ATOM 812 O O . GLU A 1 101 ? -1.837 7.966 0.702 1.00 92.25 101 GLU A O 1
ATOM 817 N N . ALA A 1 102 ? -3.927 7.517 1.361 1.00 95.69 102 ALA A N 1
ATOM 818 C CA . ALA A 1 102 ? -4.296 6.846 0.113 1.00 95.69 102 ALA A CA 1
ATOM 819 C C . ALA A 1 102 ? -4.213 7.777 -1.110 1.00 95.69 102 ALA A C 1
ATOM 821 O O . ALA A 1 102 ? -3.824 7.355 -2.203 1.00 95.69 102 ALA A O 1
ATOM 822 N N . GLU A 1 103 ? -4.588 9.046 -0.943 1.00 96.25 103 GLU A N 1
ATOM 823 C CA . GLU A 1 103 ? -4.454 10.058 -1.984 1.00 96.25 103 GLU A CA 1
ATOM 824 C C . GLU A 1 103 ? -2.988 10.391 -2.273 1.00 96.25 103 GLU A C 1
ATOM 826 O O . GLU A 1 103 ? -2.624 10.537 -3.441 1.00 96.25 103 GLU A O 1
ATOM 831 N N . ASN A 1 104 ? -2.138 10.444 -1.250 1.00 94.44 104 ASN A N 1
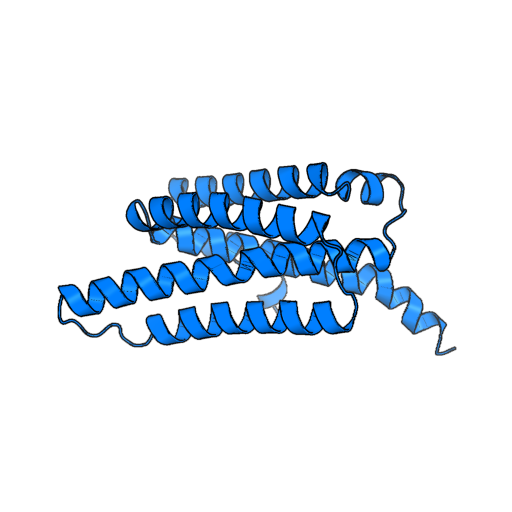ATOM 832 C CA . ASN A 1 104 ? -0.711 10.684 -1.410 1.00 94.44 104 ASN A CA 1
ATOM 833 C C . ASN A 1 104 ? -0.055 9.606 -2.290 1.00 94.44 104 ASN A C 1
ATOM 835 O O . ASN A 1 104 ? 0.607 9.937 -3.275 1.00 94.44 104 ASN A O 1
ATOM 839 N N . GLU A 1 105 ? -0.337 8.324 -2.040 1.00 94.50 105 GLU A N 1
ATOM 840 C CA . GLU A 1 105 ? 0.192 7.233 -2.878 1.00 94.50 105 GLU A CA 1
ATOM 841 C C . GLU A 1 105 ? -0.379 7.264 -4.307 1.00 94.50 105 GLU A C 1
ATOM 843 O O . GLU A 1 105 ? 0.311 6.996 -5.296 1.00 94.50 105 GLU A O 1
ATOM 848 N N . ARG A 1 106 ? -1.638 7.693 -4.472 1.00 96.50 106 ARG A N 1
ATOM 849 C CA . ARG A 1 106 ? -2.210 7.938 -5.806 1.00 96.50 106 ARG A CA 1
ATOM 850 C C . ARG A 1 106 ? -1.451 9.048 -6.543 1.00 96.50 106 ARG A C 1
ATOM 852 O O . ARG A 1 106 ? -1.278 8.956 -7.759 1.00 96.50 106 ARG A O 1
ATOM 859 N N . MET A 1 107 ? -0.999 10.086 -5.845 1.00 96.88 107 MET A N 1
ATOM 860 C CA . MET A 1 107 ? -0.194 11.155 -6.438 1.00 96.88 107 MET A CA 1
ATOM 861 C C . MET A 1 107 ? 1.217 10.680 -6.809 1.00 96.88 107 MET A C 1
ATOM 863 O O . MET A 1 107 ? 1.709 11.056 -7.880 1.00 96.88 107 MET A O 1
ATOM 867 N N . HIS A 1 108 ? 1.835 9.800 -6.012 1.00 93.62 108 HIS A N 1
ATOM 868 C CA . HIS A 1 108 ? 3.086 9.126 -6.386 1.00 93.62 108 HIS A CA 1
ATOM 869 C C . HIS A 1 108 ? 2.925 8.332 -7.690 1.00 93.62 108 HIS A C 1
ATOM 871 O O . HIS A 1 108 ? 3.711 8.503 -8.628 1.00 93.62 108 HIS A O 1
ATOM 877 N N . LEU A 1 109 ? 1.850 7.540 -7.804 1.00 95.19 109 LEU A N 1
ATOM 878 C CA . LEU A 1 109 ? 1.519 6.807 -9.028 1.00 95.19 109 LEU A CA 1
ATOM 879 C C . LEU A 1 109 ? 1.370 7.739 -10.236 1.00 95.19 109 LEU A C 1
ATOM 881 O O . LEU A 1 109 ? 1.965 7.485 -11.283 1.00 95.19 109 LEU A O 1
ATOM 885 N N . LEU A 1 110 ? 0.568 8.802 -10.115 1.00 94.94 110 LEU A N 1
ATOM 886 C CA . LEU A 1 110 ? 0.337 9.732 -11.224 1.00 94.94 110 LEU A CA 1
ATOM 887 C C . LEU A 1 110 ? 1.634 10.403 -11.681 1.00 94.94 110 LEU A C 1
ATOM 889 O O . LEU A 1 110 ? 1.876 10.495 -12.881 1.00 94.94 110 LEU A O 1
ATOM 893 N N . THR A 1 111 ? 2.502 10.774 -10.742 1.00 93.75 111 THR A N 1
ATOM 894 C CA . THR A 1 111 ? 3.821 11.339 -11.053 1.00 93.75 111 THR A CA 1
ATOM 895 C C . THR A 1 111 ? 4.688 10.341 -11.825 1.00 93.75 111 THR A C 1
ATOM 897 O O . THR A 1 111 ? 5.301 10.691 -12.832 1.00 93.75 111 THR A O 1
ATOM 900 N N . ALA A 1 112 ? 4.702 9.068 -11.423 1.00 91.56 112 ALA A N 1
ATOM 901 C CA . ALA A 1 112 ? 5.456 8.033 -12.131 1.00 91.56 112 ALA A CA 1
ATOM 902 C C . ALA A 1 112 ? 4.889 7.728 -13.536 1.00 91.56 112 ALA A C 1
ATOM 904 O O . ALA A 1 112 ? 5.641 7.374 -14.449 1.00 91.56 112 ALA A O 1
ATOM 905 N N . LEU A 1 113 ? 3.577 7.889 -13.737 1.00 93.44 113 LEU A N 1
ATOM 906 C CA . LEU A 1 113 ? 2.921 7.693 -15.035 1.00 93.44 113 LEU A CA 1
ATOM 907 C C . LEU A 1 113 ? 3.258 8.782 -16.063 1.00 93.44 113 LEU A C 1
ATOM 909 O O . LEU A 1 113 ? 3.235 8.487 -17.263 1.00 93.44 113 LEU A O 1
ATOM 913 N N . GLU A 1 114 ? 3.609 9.991 -15.616 1.00 93.69 114 GLU A N 1
ATOM 914 C CA . GLU A 1 114 ? 4.153 11.043 -16.489 1.00 93.69 114 GLU A CA 1
ATOM 915 C C . GLU A 1 114 ? 5.520 10.646 -17.065 1.00 93.69 114 GLU A C 1
ATOM 917 O O . GLU A 1 114 ? 5.831 10.959 -18.213 1.00 93.69 114 GLU A O 1
ATOM 922 N N . LEU A 1 115 ? 6.313 9.875 -16.312 1.00 89.81 115 LEU A N 1
ATOM 923 C CA . LEU A 1 115 ? 7.616 9.374 -16.761 1.00 89.81 115 LEU A CA 1
ATOM 924 C C . LEU A 1 115 ? 7.487 8.140 -17.660 1.00 89.81 115 LEU A C 1
ATOM 926 O O . LEU A 1 115 ? 8.274 7.953 -18.591 1.00 89.81 115 LEU A O 1
ATOM 930 N N . ARG A 1 116 ? 6.513 7.260 -17.390 1.00 88.75 116 ARG A N 1
ATOM 931 C CA . ARG A 1 116 ? 6.316 6.040 -18.180 1.00 88.75 116 ARG A CA 1
ATOM 932 C C . ARG A 1 116 ? 4.870 5.573 -18.218 1.00 88.75 116 ARG A C 1
ATOM 934 O O . ARG A 1 116 ? 4.272 5.235 -17.202 1.00 88.75 116 ARG A O 1
ATOM 941 N N . ARG A 1 117 ? 4.365 5.351 -19.435 1.00 90.31 117 ARG A N 1
ATOM 942 C CA . ARG A 1 117 ? 3.054 4.727 -19.652 1.00 90.31 117 ARG A CA 1
ATOM 943 C C . ARG A 1 117 ? 3.148 3.196 -19.721 1.00 90.31 117 ARG A C 1
ATOM 945 O O . ARG A 1 117 ? 3.838 2.670 -20.598 1.00 90.31 117 ARG A O 1
ATOM 952 N N . PRO A 1 118 ? 2.453 2.455 -18.840 1.00 91.38 118 PRO A N 1
ATOM 953 C CA . PRO A 1 118 ? 2.439 0.998 -18.873 1.00 91.38 118 PRO A CA 1
ATOM 954 C C . PRO A 1 118 ? 1.547 0.450 -19.997 1.00 91.38 118 PRO A C 1
ATOM 956 O O . PRO A 1 118 ? 0.503 1.020 -20.332 1.00 91.38 118 PRO A O 1
ATOM 959 N N . GLY A 1 119 ? 1.943 -0.699 -20.552 1.00 92.88 119 GLY A N 1
ATOM 960 C CA . GLY A 1 119 ? 1.187 -1.420 -21.580 1.00 92.88 119 GLY A CA 1
ATOM 961 C C . GLY A 1 119 ? -0.061 -2.149 -21.045 1.00 92.88 119 GLY A C 1
ATOM 962 O O . GLY A 1 119 ? -0.273 -2.227 -19.834 1.00 92.88 119 GLY A O 1
ATOM 963 N N . PRO A 1 120 ? -0.892 -2.729 -21.929 1.00 93.38 120 PRO A N 1
ATOM 964 C CA . PRO A 1 120 ? -2.156 -3.370 -21.550 1.00 93.38 120 PRO A CA 1
ATOM 965 C C . PRO A 1 120 ? -1.982 -4.597 -20.640 1.00 93.38 120 PRO A C 1
ATOM 967 O O . PRO A 1 120 ? -2.732 -4.743 -19.679 1.00 93.38 120 PRO A O 1
ATOM 970 N N . LEU A 1 121 ? -0.962 -5.434 -20.872 1.00 92.06 121 LEU A N 1
ATOM 971 C CA . LEU A 1 121 ? -0.678 -6.598 -20.015 1.00 92.06 121 LEU A CA 1
ATOM 972 C C . LEU A 1 121 ? -0.356 -6.191 -18.572 1.00 92.06 121 LEU A C 1
ATOM 974 O O . LEU A 1 121 ? -0.833 -6.814 -17.629 1.00 92.06 121 LEU A O 1
ATOM 978 N N . PHE A 1 122 ? 0.401 -5.104 -18.399 1.00 92.25 122 PHE A N 1
ATOM 979 C CA . PHE A 1 122 ? 0.719 -4.562 -17.080 1.00 92.25 122 PHE A CA 1
ATOM 980 C C . PHE A 1 122 ? -0.551 -4.112 -16.348 1.00 92.25 122 PHE A C 1
ATOM 982 O O . PHE A 1 122 ? -0.726 -4.414 -15.174 1.00 92.25 122 PHE A O 1
ATOM 989 N N . LYS A 1 123 ? -1.479 -3.448 -17.049 1.00 94.00 123 LYS A N 1
ATOM 990 C CA . LYS A 1 123 ? -2.762 -3.024 -16.466 1.00 94.00 123 LYS A CA 1
ATOM 991 C C . LYS A 1 123 ? -3.621 -4.214 -16.031 1.00 94.00 123 LYS A C 1
ATOM 993 O O . LYS A 1 123 ? -4.213 -4.164 -14.960 1.00 94.00 123 LYS A O 1
ATOM 998 N N . ILE A 1 124 ? -3.656 -5.294 -16.817 1.00 95.06 124 ILE A N 1
ATOM 999 C CA . ILE A 1 124 ? -4.357 -6.534 -16.437 1.00 95.06 124 ILE A CA 1
ATOM 1000 C C . ILE A 1 124 ? -3.733 -7.141 -15.172 1.00 95.06 124 ILE A C 1
ATOM 1002 O O . ILE A 1 124 ? -4.463 -7.539 -14.265 1.00 95.06 124 ILE A O 1
ATOM 1006 N N . ALA A 1 125 ? -2.400 -7.161 -15.071 1.00 92.94 125 ALA A N 1
ATOM 1007 C CA . ALA A 1 125 ? -1.704 -7.640 -13.875 1.00 92.94 125 ALA A CA 1
ATOM 1008 C C . ALA A 1 125 ? -2.018 -6.789 -12.629 1.00 92.94 125 ALA A C 1
ATOM 1010 O O . ALA A 1 125 ? -2.256 -7.346 -11.553 1.00 92.94 125 ALA A O 1
ATOM 1011 N N . VAL A 1 126 ? -2.091 -5.460 -12.783 1.00 94.62 126 VAL A N 1
ATOM 1012 C CA . VAL A 1 126 ? -2.522 -4.538 -11.718 1.00 94.62 126 VAL A CA 1
ATOM 1013 C C . VAL A 1 126 ? -3.949 -4.854 -11.273 1.00 94.62 126 VAL A C 1
ATOM 1015 O O . VAL A 1 126 ? -4.170 -5.026 -10.080 1.00 94.62 126 VAL A O 1
ATOM 1018 N N . ILE A 1 127 ? -4.898 -5.016 -12.204 1.00 95.56 127 ILE A N 1
ATOM 1019 C CA . ILE A 1 127 ? -6.294 -5.362 -11.876 1.00 95.56 127 ILE A CA 1
ATOM 1020 C C . ILE A 1 127 ? -6.361 -6.684 -11.103 1.00 95.56 127 ILE A C 1
ATOM 1022 O O . ILE A 1 127 ? -7.017 -6.759 -10.065 1.00 95.56 127 ILE A O 1
ATOM 1026 N N . GLY A 1 128 ? -5.660 -7.721 -11.575 1.00 94.75 128 GLY A N 1
ATOM 1027 C CA . GLY A 1 128 ? -5.620 -9.018 -10.898 1.00 94.75 128 GLY A CA 1
ATOM 1028 C C . GLY A 1 128 ? -5.047 -8.919 -9.482 1.00 94.75 128 GLY A C 1
ATOM 1029 O O . GLY A 1 128 ? -5.622 -9.455 -8.534 1.00 94.75 128 GLY A O 1
ATOM 1030 N N . THR A 1 129 ? -3.954 -8.171 -9.318 1.00 93.00 129 THR A N 1
ATOM 1031 C CA . THR A 1 129 ? -3.309 -7.972 -8.013 1.00 93.00 129 THR A CA 1
ATOM 1032 C C . THR A 1 129 ? -4.169 -7.156 -7.070 1.00 93.00 129 THR A C 1
ATOM 1034 O O . THR A 1 129 ? -4.322 -7.549 -5.919 1.00 93.00 129 THR A O 1
ATOM 1037 N N . GLN A 1 130 ? -4.778 -6.067 -7.540 1.00 95.50 130 GLN A N 1
ATOM 1038 C CA . GLN A 1 130 ? -5.713 -5.282 -6.740 1.00 95.50 130 GLN A CA 1
ATOM 1039 C C . GLN A 1 130 ? -6.914 -6.131 -6.316 1.00 95.50 130 GLN A C 1
ATOM 1041 O O . GLN A 1 130 ? -7.269 -6.106 -5.145 1.00 95.50 130 GLN A O 1
ATOM 1046 N N . GLY A 1 131 ? -7.491 -6.946 -7.205 1.00 95.00 131 GLY A N 1
ATOM 1047 C CA . GLY A 1 131 ? -8.611 -7.828 -6.858 1.00 95.00 131 GLY A CA 1
ATOM 1048 C C . GLY A 1 131 ? -8.283 -8.792 -5.713 1.00 95.00 131 GLY A C 1
ATOM 1049 O O . GLY A 1 131 ? -9.049 -8.914 -4.754 1.00 95.00 131 GLY A O 1
ATOM 1050 N N . VAL A 1 132 ? -7.113 -9.433 -5.777 1.00 93.88 132 VAL A N 1
ATOM 1051 C CA . VAL A 1 132 ? -6.627 -10.350 -4.735 1.00 93.88 132 VAL A CA 1
ATOM 1052 C C . VAL A 1 132 ? -6.254 -9.594 -3.454 1.00 93.88 132 VAL A C 1
ATOM 1054 O O . VAL A 1 132 ? -6.709 -9.955 -2.369 1.00 93.88 132 VAL A O 1
ATOM 1057 N N . PHE A 1 133 ? -5.467 -8.523 -3.564 1.00 93.62 133 PHE A N 1
ATOM 1058 C CA . PHE A 1 133 ? -4.965 -7.766 -2.419 1.00 93.62 133 PHE A CA 1
ATOM 1059 C C . PHE A 1 133 ? -6.077 -7.041 -1.661 1.00 93.62 133 PHE A C 1
ATOM 1061 O O . PHE A 1 133 ? -6.140 -7.164 -0.443 1.00 93.62 133 PHE A O 1
ATOM 1068 N N . VAL A 1 134 ? -6.994 -6.359 -2.356 1.00 94.12 134 VAL A N 1
ATOM 1069 C CA . VAL A 1 134 ? -8.156 -5.693 -1.739 1.00 94.12 134 VAL A CA 1
ATOM 1070 C C . VAL A 1 134 ? -8.980 -6.708 -0.955 1.00 94.12 134 VAL A C 1
ATOM 1072 O O . VAL A 1 134 ? -9.318 -6.457 0.198 1.00 94.12 134 VAL A O 1
ATOM 1075 N N . SER A 1 135 ? -9.252 -7.872 -1.5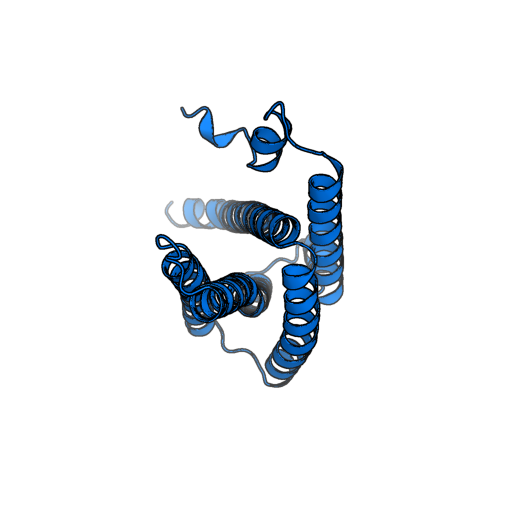50 1.00 93.69 135 SER A N 1
ATOM 1076 C CA . SER A 1 135 ? -10.061 -8.919 -0.920 1.00 93.69 135 SER A CA 1
ATOM 1077 C C . SER A 1 135 ? -9.391 -9.471 0.344 1.00 93.69 135 SER A C 1
ATOM 1079 O O . SER A 1 135 ? -10.021 -9.537 1.399 1.00 93.69 135 SER A O 1
ATOM 1081 N N . MET A 1 136 ? -8.100 -9.815 0.275 1.00 92.69 136 MET A N 1
ATOM 1082 C CA . MET A 1 136 ? -7.350 -10.314 1.435 1.00 92.69 136 MET A CA 1
ATOM 1083 C C . MET A 1 136 ? -7.179 -9.248 2.521 1.00 92.69 136 MET A C 1
ATOM 1085 O O . MET A 1 136 ? -7.374 -9.542 3.700 1.00 92.69 136 MET A O 1
ATOM 1089 N N . PHE A 1 137 ? -6.837 -8.014 2.144 1.00 92.44 137 PHE A N 1
ATOM 1090 C CA . PHE A 1 137 ? -6.586 -6.929 3.089 1.00 92.44 137 PHE A CA 1
ATOM 1091 C C . PHE A 1 137 ? -7.870 -6.475 3.784 1.00 92.44 137 PHE A C 1
ATOM 1093 O O . PHE A 1 137 ? -7.859 -6.226 4.985 1.00 92.44 137 PHE A O 1
ATOM 1100 N N . TRP A 1 138 ? -8.999 -6.442 3.070 1.00 91.12 138 TRP A N 1
ATOM 1101 C CA . TRP A 1 138 ? -10.309 -6.170 3.658 1.00 91.12 138 TRP A CA 1
ATOM 1102 C C . TRP A 1 138 ? -10.663 -7.201 4.737 1.00 91.12 138 TRP A C 1
ATOM 1104 O O . TRP A 1 138 ? -10.984 -6.816 5.862 1.00 91.12 138 TRP A O 1
ATOM 1114 N N . ILE A 1 139 ? -10.510 -8.502 4.450 1.00 92.88 139 ILE A N 1
ATOM 1115 C CA . ILE A 1 139 ? -10.724 -9.575 5.440 1.00 92.88 139 ILE A CA 1
ATOM 1116 C C . ILE A 1 139 ? -9.760 -9.419 6.624 1.00 92.88 139 ILE A C 1
ATOM 1118 O O . ILE A 1 139 ? -10.182 -9.473 7.780 1.00 92.88 139 ILE A O 1
ATOM 1122 N N . ALA A 1 140 ? -8.473 -9.187 6.355 1.00 91.06 140 ALA A N 1
ATOM 1123 C CA . ALA A 1 140 ? -7.466 -8.996 7.395 1.00 91.06 140 ALA A CA 1
ATOM 1124 C C . ALA A 1 140 ? -7.788 -7.796 8.300 1.00 91.06 140 ALA A C 1
ATOM 1126 O O . ALA A 1 140 ? -7.604 -7.881 9.515 1.00 91.06 140 ALA A O 1
ATOM 1127 N N . TYR A 1 141 ? -8.326 -6.710 7.739 1.00 91.50 141 TYR A N 1
ATOM 1128 C CA . TYR A 1 141 ? -8.709 -5.520 8.495 1.00 91.50 141 TYR A CA 1
ATOM 1129 C C . TYR A 1 141 ? -9.901 -5.793 9.419 1.00 91.50 141 TYR A C 1
ATOM 1131 O O . TYR A 1 141 ? -9.923 -5.300 10.546 1.00 91.50 141 TYR A O 1
ATOM 1139 N N . PHE A 1 142 ? -10.856 -6.629 8.997 1.00 88.19 142 PHE A N 1
ATOM 1140 C CA . PHE A 1 142 ? -11.935 -7.095 9.874 1.00 88.19 142 PHE A CA 1
ATOM 1141 C C . PHE A 1 142 ? -11.431 -7.974 11.021 1.00 88.19 142 PHE A C 1
ATOM 1143 O O . PHE A 1 142 ? -11.918 -7.840 12.143 1.00 88.19 142 PHE A O 1
ATOM 1150 N N . LEU A 1 143 ? -10.459 -8.853 10.759 1.00 89.81 143 LEU A N 1
ATOM 1151 C CA . LEU A 1 143 ? -9.894 -9.744 11.775 1.00 89.81 143 LEU A CA 1
ATOM 1152 C C . LEU A 1 143 ? -9.007 -8.993 12.775 1.00 89.81 143 LEU A C 1
ATOM 1154 O O . LEU A 1 143 ? -9.100 -9.210 13.982 1.00 89.81 143 LEU A O 1
ATOM 1158 N N . SER A 1 144 ? -8.123 -8.121 12.286 1.00 88.94 144 SER A N 1
ATOM 1159 C CA . SER A 1 144 ? -7.172 -7.388 13.120 1.00 88.94 144 SER A CA 1
ATOM 1160 C C . SER A 1 144 ? -6.715 -6.078 12.460 1.00 88.94 144 SER A C 1
ATOM 1162 O O . SER A 1 144 ? -5.723 -6.051 11.723 1.00 88.94 144 SER A O 1
ATOM 1164 N N . PRO A 1 145 ? -7.350 -4.940 12.805 1.00 87.81 145 PRO A N 1
ATOM 1165 C CA . PRO A 1 145 ? -6.889 -3.618 12.376 1.00 87.81 145 PRO A CA 1
ATOM 1166 C C . PRO A 1 145 ? -5.459 -3.320 12.845 1.00 87.81 145 PRO A C 1
ATOM 1168 O O . PRO A 1 145 ? -4.674 -2.701 12.133 1.00 87.81 145 PRO A O 1
ATOM 1171 N N . ARG A 1 146 ? -5.088 -3.802 14.042 1.00 85.12 146 ARG A N 1
ATOM 1172 C CA . ARG A 1 146 ? -3.742 -3.619 14.613 1.00 85.12 146 ARG A CA 1
ATOM 1173 C C . ARG A 1 146 ? -2.662 -4.289 13.765 1.00 85.12 146 ARG A C 1
ATOM 1175 O O . ARG A 1 146 ? -1.589 -3.718 13.608 1.00 85.12 146 ARG A O 1
ATOM 1182 N N . PHE A 1 147 ? -2.938 -5.484 13.238 1.00 85.81 147 PHE A N 1
ATOM 1183 C CA . PHE A 1 147 ? -2.034 -6.161 12.309 1.00 85.81 147 PHE A CA 1
ATOM 1184 C C . PHE A 1 147 ? -1.881 -5.350 11.021 1.00 85.81 147 PHE A C 1
ATOM 1186 O O . PHE A 1 147 ? -0.758 -5.098 10.602 1.00 85.81 147 PHE A O 1
ATOM 1193 N N . CYS A 1 148 ? -2.991 -4.878 10.448 1.00 88.62 148 CYS A N 1
ATOM 1194 C CA . CYS A 1 148 ? -2.981 -4.125 9.195 1.00 88.62 148 CYS A CA 1
ATOM 1195 C C . CYS A 1 148 ? -2.180 -2.820 9.297 1.00 88.62 148 CYS A C 1
ATOM 1197 O O . CYS A 1 148 ? -1.359 -2.549 8.430 1.00 88.62 148 CYS A O 1
ATOM 1199 N N . HIS A 1 149 ? -2.341 -2.050 10.378 1.00 87.12 149 HIS A N 1
ATOM 1200 C CA . HIS A 1 149 ? -1.551 -0.828 10.579 1.00 87.12 149 HIS A CA 1
ATOM 1201 C C . HIS A 1 149 ? -0.049 -1.115 10.746 1.00 87.12 149 HIS A C 1
ATOM 1203 O O . HIS A 1 149 ? 0.776 -0.390 10.202 1.00 87.12 149 HIS A O 1
ATOM 1209 N N . LYS A 1 150 ? 0.323 -2.200 11.444 1.00 85.00 150 LYS A N 1
ATOM 1210 C CA . LYS A 1 150 ? 1.732 -2.628 11.543 1.00 85.00 150 LYS A CA 1
ATOM 1211 C C . LYS A 1 150 ? 2.283 -3.086 10.192 1.00 85.00 150 LYS A C 1
ATOM 1213 O O . LYS A 1 150 ? 3.419 -2.777 9.857 1.00 85.00 150 LYS A O 1
ATOM 1218 N N . PHE A 1 151 ? 1.477 -3.814 9.426 1.00 86.06 151 PHE A N 1
ATOM 1219 C CA . PHE A 1 151 ? 1.824 -4.277 8.088 1.00 86.06 151 PHE A CA 1
ATOM 1220 C C . PHE A 1 151 ? 2.107 -3.104 7.137 1.00 86.06 151 PHE A C 1
ATOM 1222 O O . PHE A 1 151 ? 3.131 -3.122 6.462 1.00 86.06 151 PHE A O 1
ATOM 1229 N N . VAL A 1 152 ? 1.259 -2.068 7.131 1.00 86.31 152 VAL A N 1
ATOM 1230 C CA . VAL A 1 152 ? 1.478 -0.853 6.322 1.00 86.31 152 VAL A CA 1
ATOM 1231 C C . VAL A 1 152 ? 2.749 -0.126 6.755 1.00 86.31 152 VAL A C 1
ATOM 1233 O O . VAL A 1 152 ? 3.596 0.146 5.913 1.00 86.31 152 VAL A O 1
ATOM 1236 N N . GLY A 1 153 ? 2.962 0.061 8.063 1.00 82.12 153 GLY A N 1
ATOM 1237 C CA . GLY A 1 153 ? 4.197 0.682 8.557 1.00 82.12 153 GLY A CA 1
ATOM 1238 C C . GLY A 1 153 ? 5.467 -0.063 8.120 1.00 82.12 153 GLY A C 1
ATOM 1239 O O . GLY A 1 153 ? 6.477 0.556 7.795 1.00 82.12 153 GLY A O 1
ATOM 1240 N N . TYR A 1 154 ? 5.419 -1.396 8.030 1.00 81.12 154 TYR A N 1
ATOM 1241 C CA . TYR A 1 154 ? 6.531 -2.175 7.481 1.00 81.12 154 TYR A CA 1
ATOM 1242 C C . TYR A 1 154 ? 6.694 -2.042 5.967 1.00 81.12 154 TYR A C 1
ATOM 1244 O O . TYR A 1 154 ? 7.827 -2.071 5.489 1.00 81.12 154 TYR A O 1
ATOM 1252 N N . LEU A 1 155 ? 5.609 -1.885 5.206 1.00 84.19 155 LEU A N 1
ATOM 1253 C CA . LEU A 1 155 ? 5.705 -1.581 3.777 1.00 84.19 155 LEU A CA 1
ATOM 1254 C C . LEU A 1 155 ? 6.378 -0.227 3.540 1.00 84.19 155 LEU A C 1
ATOM 1256 O O . LEU A 1 155 ? 7.259 -0.140 2.686 1.00 84.19 155 LEU A O 1
ATOM 1260 N N . GLU A 1 156 ? 6.028 0.792 4.323 1.00 80.56 156 GLU A N 1
ATOM 1261 C CA . GLU A 1 156 ? 6.639 2.122 4.232 1.00 80.56 156 GLU A CA 1
ATOM 1262 C C . GLU A 1 156 ? 8.140 2.088 4.536 1.00 80.56 156 GLU A C 1
ATOM 1264 O O . GLU A 1 156 ? 8.941 2.645 3.785 1.00 80.56 156 GLU A O 1
ATOM 1269 N N . GLU A 1 157 ? 8.568 1.374 5.583 1.00 79.50 157 GLU A N 1
ATOM 1270 C CA . GLU A 1 157 ? 10.000 1.200 5.867 1.00 79.50 157 GLU A CA 1
ATOM 1271 C C . GLU A 1 157 ? 10.754 0.575 4.685 1.00 79.50 157 GLU A C 1
ATOM 1273 O O . GLU A 1 157 ? 11.877 0.965 4.347 1.00 79.50 157 GLU A O 1
ATOM 1278 N N . GLU A 1 158 ? 10.145 -0.425 4.056 1.00 80.44 158 GLU A N 1
ATOM 1279 C CA . GLU A 1 158 ? 10.703 -1.116 2.902 1.00 80.44 158 GLU A CA 1
ATOM 1280 C C . GLU A 1 158 ? 10.702 -0.231 1.639 1.00 80.44 158 GLU A C 1
ATOM 1282 O O . GLU A 1 158 ? 11.617 -0.350 0.806 1.00 80.44 158 GLU A O 1
ATOM 1287 N N . ALA A 1 159 ? 9.743 0.690 1.514 1.00 81.12 159 ALA A N 1
ATOM 1288 C CA . ALA A 1 159 ? 9.711 1.723 0.483 1.00 81.12 159 ALA A CA 1
ATOM 1289 C C . ALA A 1 159 ?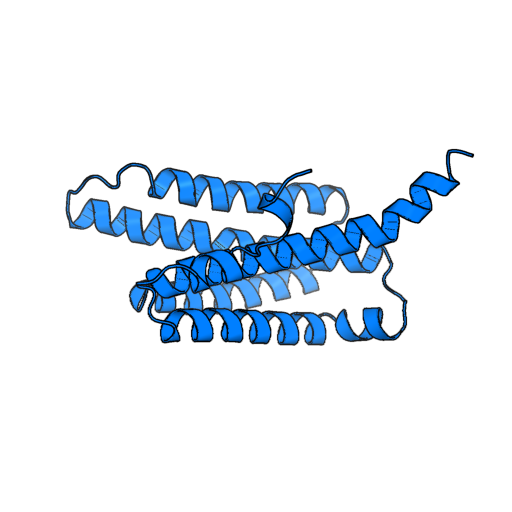 10.843 2.741 0.684 1.00 81.12 159 ALA A C 1
ATOM 1291 O O . ALA A 1 159 ? 11.611 2.973 -0.249 1.00 81.12 159 ALA A O 1
ATOM 1292 N N . VAL A 1 160 ? 11.051 3.244 1.907 1.00 81.56 160 VAL A N 1
ATOM 1293 C CA . VAL A 1 160 ? 12.160 4.162 2.229 1.00 81.56 160 VAL A CA 1
ATOM 1294 C C . VAL A 1 160 ? 13.505 3.539 1.854 1.00 81.56 160 VAL A C 1
ATOM 1296 O O . VAL A 1 160 ? 14.277 4.152 1.121 1.00 81.56 160 VAL A O 1
ATOM 1299 N N . LYS A 1 161 ? 13.760 2.281 2.246 1.00 80.62 161 LYS A N 1
ATOM 1300 C CA . LYS A 1 161 ? 14.992 1.558 1.860 1.00 80.62 161 LYS A CA 1
ATOM 1301 C C . LYS A 1 161 ? 15.165 1.465 0.344 1.00 80.62 161 LYS A C 1
ATOM 1303 O O . LYS A 1 161 ? 16.275 1.585 -0.170 1.00 80.62 161 LYS A O 1
ATOM 1308 N N . THR A 1 162 ? 14.068 1.226 -0.371 1.00 80.50 162 THR A N 1
ATOM 1309 C CA . THR A 1 162 ? 14.064 1.121 -1.833 1.00 80.50 162 THR A CA 1
ATOM 1310 C C . THR A 1 162 ? 14.426 2.458 -2.481 1.00 80.50 162 THR A C 1
ATOM 1312 O O . THR A 1 162 ? 15.285 2.486 -3.361 1.00 80.50 162 THR A O 1
ATOM 1315 N N . TYR A 1 163 ? 13.812 3.555 -2.037 1.00 79.56 163 TYR A N 1
ATOM 1316 C CA . TYR A 1 163 ? 14.072 4.891 -2.568 1.00 79.56 163 TYR A CA 1
ATOM 1317 C C . TYR A 1 163 ? 15.481 5.381 -2.234 1.00 79.56 163 TYR A C 1
ATOM 1319 O O . TYR A 1 163 ? 16.160 5.897 -3.119 1.00 79.56 163 TYR A O 1
ATOM 1327 N N . THR A 1 164 ? 15.971 5.144 -1.013 1.00 81.12 164 THR A N 1
ATOM 1328 C CA . THR A 1 164 ? 17.361 5.455 -0.645 1.00 81.12 164 THR A CA 1
ATOM 1329 C C . THR A 1 164 ? 18.347 4.732 -1.558 1.00 81.12 164 THR A C 1
ATOM 1331 O O . THR A 1 164 ? 19.223 5.372 -2.127 1.00 81.12 164 THR A O 1
ATOM 1334 N N . HIS A 1 165 ? 18.154 3.430 -1.790 1.00 77.81 165 HIS A N 1
ATOM 1335 C CA . HIS A 1 165 ? 19.002 2.668 -2.709 1.00 77.81 165 HIS A CA 1
ATOM 1336 C C . HIS A 1 165 ? 18.910 3.186 -4.154 1.00 77.81 165 HIS A C 1
ATOM 1338 O O . HIS A 1 165 ? 19.915 3.249 -4.855 1.00 77.81 165 HIS A O 1
ATOM 1344 N N . CYS A 1 166 ? 17.716 3.571 -4.617 1.00 75.38 166 CYS A N 1
ATOM 1345 C CA . CYS A 1 166 ? 17.548 4.174 -5.939 1.00 75.38 166 CYS A CA 1
ATOM 1346 C C . CYS A 1 166 ? 18.365 5.469 -6.065 1.00 75.38 166 CYS A C 1
ATOM 1348 O O . CYS A 1 166 ? 19.084 5.642 -7.046 1.00 75.38 166 CYS A O 1
ATOM 1350 N N . ILE A 1 167 ? 18.308 6.348 -5.062 1.00 78.88 167 ILE A N 1
ATOM 1351 C CA . ILE A 1 167 ? 19.063 7.607 -5.044 1.00 78.88 167 ILE A CA 1
ATOM 1352 C C . ILE A 1 167 ? 20.568 7.334 -4.987 1.00 78.88 167 ILE A C 1
ATOM 1354 O O . ILE A 1 167 ? 21.308 7.914 -5.773 1.00 78.88 167 ILE A O 1
ATOM 1358 N N . GLU A 1 168 ? 21.036 6.441 -4.116 1.00 78.31 168 GLU A N 1
ATOM 1359 C CA . GLU A 1 168 ? 22.462 6.107 -3.981 1.00 78.31 168 GLU A CA 1
ATOM 1360 C C . GLU A 1 168 ? 23.071 5.559 -5.274 1.0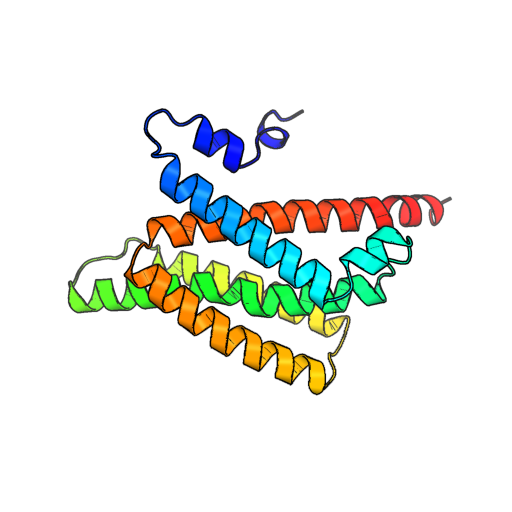0 78.31 168 GLU A C 1
ATOM 1362 O O . GLU A 1 168 ? 24.217 5.870 -5.579 1.00 78.31 168 GLU A O 1
ATOM 1367 N N . VAL A 1 169 ? 22.312 4.787 -6.056 1.00 72.69 169 VAL A N 1
ATOM 1368 C CA . VAL A 1 169 ? 22.775 4.261 -7.350 1.00 72.69 169 VAL A CA 1
ATOM 1369 C C . VAL A 1 169 ? 22.900 5.363 -8.409 1.00 72.69 169 VAL A C 1
ATOM 1371 O O . VAL A 1 169 ? 23.822 5.313 -9.220 1.00 72.69 169 VAL A O 1
ATOM 1374 N N . HIS A 1 170 ? 22.026 6.376 -8.396 1.00 67.69 170 HIS A N 1
ATOM 1375 C CA . HIS A 1 170 ? 22.018 7.446 -9.408 1.00 67.69 170 HIS A CA 1
ATOM 1376 C C . HIS A 1 170 ? 22.803 8.700 -8.978 1.00 67.69 170 HIS A C 1
ATOM 1378 O O . HIS A 1 170 ? 23.262 9.461 -9.820 1.00 67.69 170 HIS A O 1
ATOM 1384 N N . THR A 1 171 ? 23.034 8.919 -7.682 1.00 63.50 171 THR A N 1
ATOM 1385 C CA . THR A 1 171 ? 23.825 10.052 -7.161 1.00 63.50 171 THR A CA 1
ATOM 1386 C C . THR A 1 171 ? 25.270 10.113 -7.689 1.00 63.50 171 THR A C 1
ATOM 1388 O O . THR A 1 171 ? 25.691 11.207 -8.068 1.00 63.50 171 THR A O 1
ATOM 1391 N N . PRO A 1 172 ? 26.051 9.012 -7.786 1.00 56.94 172 PRO A N 1
ATOM 1392 C CA . PRO A 1 172 ? 27.399 9.085 -8.355 1.00 56.94 172 PRO A CA 1
ATOM 1393 C C . PRO A 1 172 ? 27.405 9.498 -9.833 1.00 56.94 172 PRO A C 1
ATOM 1395 O O . PRO A 1 172 ? 28.412 10.023 -10.291 1.00 56.94 172 PRO A O 1
ATOM 1398 N N . PHE A 1 173 ? 26.294 9.327 -10.559 1.00 53.69 173 PHE A N 1
ATOM 1399 C CA . PHE A 1 173 ? 26.157 9.759 -11.952 1.00 53.69 173 PHE A CA 1
ATOM 1400 C C . PHE A 1 173 ? 25.973 11.283 -12.082 1.00 53.69 173 PHE A C 1
ATOM 1402 O O . PHE A 1 173 ? 26.583 11.906 -12.950 1.00 53.69 173 PHE A O 1
ATOM 1409 N N . TYR A 1 174 ? 25.205 11.913 -11.185 1.00 50.53 174 TYR A N 1
ATOM 1410 C CA . TYR A 1 174 ? 25.016 13.371 -11.198 1.00 50.53 174 TYR A CA 1
ATOM 1411 C C . TYR A 1 174 ? 26.269 14.137 -10.745 1.00 50.5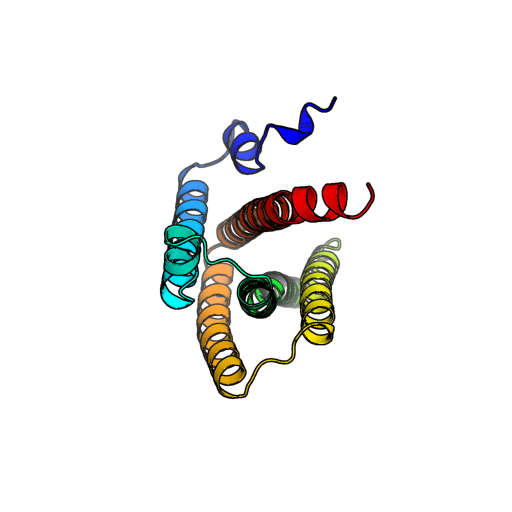3 174 TYR A C 1
ATOM 1413 O O . TYR A 1 174 ? 26.567 15.189 -11.296 1.00 50.53 174 TYR A O 1
ATOM 1421 N N . MET A 1 175 ? 27.070 13.587 -9.824 1.00 53.25 175 MET A N 1
ATOM 1422 C CA . MET A 1 175 ? 28.314 14.240 -9.380 1.00 53.25 175 MET A CA 1
ATOM 1423 C C . MET A 1 175 ? 29.434 14.219 -10.440 1.00 53.25 175 MET A C 1
ATOM 1425 O O . MET A 1 175 ? 30.382 14.992 -10.339 1.00 53.25 175 MET A O 1
ATOM 1429 N N . THR A 1 176 ? 29.335 13.356 -11.458 1.00 51.06 176 THR A N 1
ATOM 1430 C CA . THR A 1 176 ? 30.278 13.293 -12.592 1.00 51.06 176 THR A CA 1
ATOM 1431 C C . THR A 1 176 ? 29.879 14.142 -13.799 1.00 51.06 176 THR A C 1
ATOM 1433 O O . THR A 1 176 ? 30.702 14.316 -14.688 1.00 51.06 176 THR A O 1
ATOM 1436 N N . LEU A 1 177 ? 28.643 14.651 -13.859 1.00 51.28 177 LEU A N 1
ATOM 1437 C CA . LEU A 1 177 ? 28.172 15.500 -14.965 1.00 51.28 177 LEU A CA 1
ATOM 1438 C C . LEU A 1 177 ? 28.394 17.003 -14.718 1.00 51.28 177 LEU A C 1
ATOM 1440 O O . LEU A 1 177 ? 28.325 17.779 -15.665 1.00 51.28 177 LEU A O 1
ATOM 1444 N N . ASP A 1 178 ? 28.708 17.391 -13.479 1.00 43.78 178 ASP A N 1
ATOM 1445 C CA . ASP A 1 178 ? 29.015 18.770 -13.071 1.00 43.78 178 ASP A CA 1
ATOM 1446 C C . ASP A 1 178 ? 30.538 19.051 -12.937 1.00 43.78 178 ASP A C 1
ATOM 1448 O O . ASP A 1 178 ? 30.930 19.991 -12.242 1.00 43.78 178 ASP A O 1
ATOM 1452 N N . CYS A 1 179 ? 31.411 18.253 -13.575 1.00 39.97 179 CYS A N 1
ATOM 1453 C CA . CYS A 1 179 ? 32.871 18.463 -13.604 1.00 39.97 179 CYS A CA 1
ATOM 1454 C C . CYS A 1 179 ? 33.405 18.530 -15.042 1.00 39.97 179 CYS A C 1
ATOM 1456 O O . CYS A 1 179 ? 33.066 17.619 -15.831 1.00 39.97 179 CYS A O 1
#

Secondary structure (DSSP, 8-state):
--GGGS--HHHHHHSSTT--HHHHHHHHHHHHHHHHHHHHHTSHHHHHHHT---HHHHHHHHHHHHHHHHHHHHHHHHHHHHHHHHHT---TTHHHHHHHHHHHHHHHHHHHHHH-PPPHHHHHHHHHHHHHHHHHHHHHHHH-HHHHHHHHHHHHHHHHHHHHHHHHHHHHHHTTT--

pLDDT: mean 81.23, std 15.6, range [37.06, 97.31]

Sequence (179 aa):
RNLLTRYTVTQLLLTTPNTDPTPLQAAYYSVQMLRTGFDLLSGYSWGKRFGTLDEKMWLPRIIYLETVAGVPGMIGAMVRHLKSLRCMTRDHGWIHTLLEEAENERMHLLTALELRRPGPLFKIAVIGTQGVFVSMFWIAYFLSPRFCHKFVGYLEEEAVKTYTHCIEVHTPFYMTLDC

Foldseek 3Di:
DDPVVPDQVLNVQVPPPPHDCVLLVVLLVVLVVVVVVLCVVLCVVVCVVVVNDDPVSVLLSLLLVLLLLLQLLQLLLVVLVVVCVVVVHDSPCSSVVSNVRSVVSVVSNVVSCVVPPDDPVSVVVSVVCCVVSNVVLNVVCVVDVPSSVSNSSSVVSVVVVVVVVVCVVCVVVVVVVVD

Radius of gyration: 18.41 Å; chains: 1; bounding box: 56×32×48 Å

InterPro domains:
  IPR002680 Alternative oxidase [PF01786] (25-168)
  IPR002680 Alternative oxidase [PTHR31803] (26-168)
  IPR038659 Alternative oxidase superfamily [G3DSA:1.20.1260.140] (5-171)

Organism: Geodia barretti (NCBI:txid519541)